Protein AF-A0A8T6NHD8-F1 (afdb_monomer)

Nearest PDB structures (foldseek):
  5che-assembly1_B  TM=4.689E-01  e=8.634E-03  Arabidopsis thaliana
  7bdv-assembly1_B  TM=5.401E-01  e=7.668E-01  Sulfobacillus thermosulfidooxidans
  6s3k-assembly1_B  TM=3.938E-01  e=3.421E+00  Bacillus subtilis
  1omx-assembly1_A  TM=4.614E-01  e=7.226E+00  Mus musculus
  8b71-assembly1_A  TM=4.059E-01  e=6.379E+00  Bacillus subtilis

Mean predicted aligned error: 5.97 Å

Structure (mmCIF, N/CA/C/O backbone):
data_AF-A0A8T6NHD8-F1
#
_entry.id   AF-A0A8T6NHD8-F1
#
loop_
_atom_site.group_PDB
_atom_site.id
_atom_site.type_symbol
_atom_site.label_atom_id
_atom_site.label_alt_id
_atom_site.label_comp_id
_atom_site.label_asym_id
_atom_site.label_entity_id
_atom_site.label_seq_id
_atom_site.pdbx_PDB_ins_code
_atom_site.Cartn_x
_atom_site.Cartn_y
_atom_site.Cartn_z
_atom_site.occupancy
_atom_site.B_iso_or_equiv
_atom_site.auth_seq_id
_atom_site.auth_comp_id
_atom_site.auth_asym_id
_atom_site.auth_atom_id
_atom_site.pdbx_PDB_model_num
ATOM 1 N N . MET A 1 1 ? -16.125 6.832 7.484 1.00 79.31 1 MET A N 1
ATOM 2 C CA . MET A 1 1 ? -15.310 5.626 7.807 1.00 79.31 1 MET A CA 1
ATOM 3 C C . MET A 1 1 ? -13.931 5.847 7.212 1.00 79.31 1 MET A C 1
ATOM 5 O O . MET A 1 1 ? -13.871 6.158 6.035 1.00 79.31 1 MET A O 1
ATOM 9 N N . ALA A 1 2 ? -12.839 5.753 7.975 1.00 93.38 2 ALA A N 1
ATOM 10 C CA . ALA A 1 2 ? -11.536 6.204 7.463 1.00 93.38 2 ALA A CA 1
ATOM 11 C C . ALA A 1 2 ? -10.836 5.125 6.619 1.00 93.38 2 ALA A C 1
ATOM 13 O O . ALA A 1 2 ? -10.664 3.985 7.069 1.00 93.38 2 ALA A O 1
ATOM 14 N N . ILE A 1 3 ? -10.388 5.494 5.418 1.00 96.38 3 ILE A N 1
ATOM 15 C CA . ILE A 1 3 ? -9.698 4.612 4.471 1.00 96.38 3 ILE A CA 1
ATOM 16 C C . ILE A 1 3 ? -8.213 4.992 4.369 1.00 96.38 3 ILE A C 1
ATOM 18 O O . ILE A 1 3 ? -7.837 6.156 4.224 1.00 96.38 3 ILE A O 1
ATOM 22 N N . GLY A 1 4 ? -7.348 3.982 4.441 1.00 96.44 4 GLY A N 1
ATOM 23 C CA . GLY A 1 4 ? -5.935 4.075 4.094 1.00 96.44 4 GLY A CA 1
ATOM 24 C C . GLY A 1 4 ? -5.698 3.690 2.636 1.00 96.44 4 GLY A C 1
ATOM 25 O O . GLY A 1 4 ? -5.831 2.520 2.282 1.00 96.44 4 GLY A O 1
ATOM 26 N N . TRP A 1 5 ? -5.303 4.651 1.808 1.00 95.69 5 TRP A N 1
ATOM 27 C CA . TRP A 1 5 ? -5.003 4.458 0.388 1.00 95.69 5 TRP A CA 1
ATOM 28 C C . TRP A 1 5 ? -3.499 4.298 0.180 1.00 95.69 5 TRP A C 1
ATOM 30 O O . TRP A 1 5 ? -2.736 5.189 0.545 1.00 95.69 5 TRP A O 1
ATOM 40 N N . VAL A 1 6 ? -3.046 3.187 -0.402 1.00 95.06 6 VAL A N 1
ATOM 41 C CA . VAL A 1 6 ? -1.611 2.943 -0.627 1.00 95.06 6 VAL A CA 1
ATOM 42 C C . VAL A 1 6 ? -1.239 3.181 -2.087 1.00 95.06 6 VAL A C 1
ATOM 44 O O . VAL A 1 6 ? -1.703 2.476 -2.983 1.00 95.06 6 VAL A O 1
ATOM 47 N N . ILE A 1 7 ? -0.357 4.154 -2.322 1.00 93.12 7 ILE A N 1
ATOM 48 C CA . ILE A 1 7 ? 0.056 4.607 -3.654 1.00 93.12 7 ILE A CA 1
ATOM 49 C C . ILE A 1 7 ? 1.575 4.462 -3.801 1.00 93.12 7 ILE A C 1
ATOM 51 O O . ILE A 1 7 ? 2.350 5.324 -3.391 1.00 93.12 7 ILE A O 1
ATOM 55 N N . ASP A 1 8 ? 2.010 3.363 -4.413 1.00 90.62 8 ASP A N 1
ATOM 56 C CA . ASP A 1 8 ? 3.434 3.064 -4.628 1.00 90.62 8 ASP A CA 1
ATOM 57 C C . ASP A 1 8 ? 3.960 3.456 -6.008 1.00 90.62 8 ASP A C 1
ATOM 59 O O . ASP A 1 8 ? 5.154 3.719 -6.172 1.00 90.62 8 ASP A O 1
ATOM 63 N N . HIS A 1 9 ? 3.071 3.485 -6.997 1.00 89.25 9 HIS A N 1
ATOM 64 C CA . HIS A 1 9 ? 3.388 3.747 -8.391 1.00 89.25 9 HIS A CA 1
ATOM 65 C C . HIS A 1 9 ? 2.390 4.756 -8.974 1.00 89.25 9 HIS A C 1
ATOM 67 O O . HIS A 1 9 ? 1.225 4.738 -8.565 1.00 89.25 9 HIS A O 1
ATOM 73 N N . PRO A 1 10 ? 2.776 5.585 -9.965 1.00 87.75 10 PRO A N 1
ATOM 74 C CA . PRO A 1 10 ? 1.838 6.475 -10.653 1.00 87.75 10 PRO A CA 1
ATOM 75 C C . PRO A 1 10 ? 0.586 5.766 -11.194 1.00 87.75 10 PRO A C 1
ATOM 77 O O . PRO A 1 10 ? -0.530 6.269 -11.082 1.00 87.75 10 PRO A O 1
ATOM 80 N N . ALA A 1 11 ? 0.756 4.541 -11.698 1.00 87.62 11 ALA A N 1
ATOM 81 C CA . ALA A 1 11 ? -0.344 3.714 -12.194 1.00 87.62 11 ALA A CA 1
ATOM 82 C C . ALA A 1 11 ? -1.407 3.410 -11.120 1.00 87.62 11 ALA A C 1
ATOM 84 O O . ALA A 1 11 ? -2.597 3.433 -11.420 1.00 87.62 11 ALA A O 1
ATOM 85 N N . HIS A 1 12 ? -1.001 3.196 -9.861 1.00 89.19 12 HIS A N 1
ATOM 86 C CA . HIS A 1 12 ? -1.935 2.910 -8.765 1.00 89.19 12 HIS A CA 1
ATOM 87 C C . HIS A 1 12 ? -2.870 4.086 -8.528 1.00 89.19 12 HIS A C 1
ATOM 89 O O . HIS A 1 12 ? -4.066 3.918 -8.327 1.00 89.19 12 HIS A O 1
ATOM 95 N N . ALA A 1 13 ? -2.317 5.292 -8.564 1.00 87.75 13 ALA A N 1
ATOM 96 C CA . ALA A 1 13 ? -3.080 6.490 -8.289 1.00 87.75 13 ALA A CA 1
ATOM 97 C C . ALA A 1 13 ? -4.050 6.808 -9.430 1.00 87.75 13 ALA A C 1
ATOM 99 O O . ALA A 1 13 ? -5.184 7.184 -9.163 1.00 87.75 13 ALA A O 1
ATOM 100 N N . ARG A 1 14 ? -3.643 6.578 -10.687 1.00 87.69 14 ARG A N 1
ATOM 101 C CA . ARG A 1 14 ? -4.546 6.666 -11.846 1.00 87.69 14 ARG A CA 1
ATOM 102 C C . ARG A 1 14 ? -5.686 5.651 -11.760 1.00 87.69 14 ARG A C 1
ATOM 104 O O . ARG A 1 14 ? -6.829 6.016 -12.003 1.00 87.69 14 ARG A O 1
ATOM 111 N N . LEU A 1 15 ? -5.384 4.412 -11.367 1.00 87.69 15 LEU A N 1
ATOM 112 C CA . LEU A 1 15 ? -6.386 3.358 -11.193 1.00 87.69 15 LEU A CA 1
ATOM 113 C C . LEU A 1 15 ? -7.375 3.681 -10.064 1.00 87.69 15 LEU A C 1
ATOM 115 O O . LEU A 1 15 ? -8.576 3.483 -10.217 1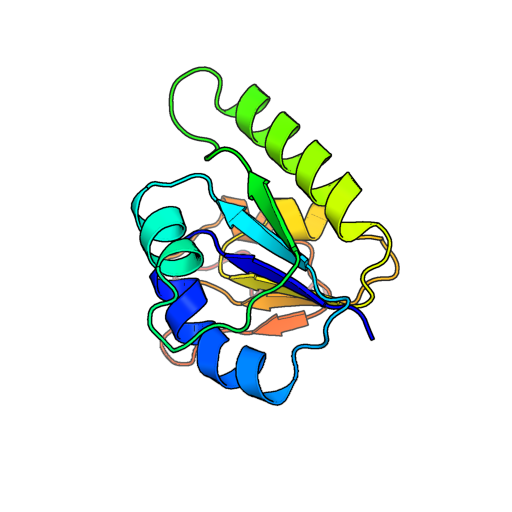.00 87.69 15 LEU A O 1
ATOM 119 N N . LEU A 1 16 ? -6.879 4.184 -8.932 1.00 89.81 16 LEU A N 1
ATOM 120 C CA . LEU A 1 16 ? -7.701 4.474 -7.755 1.00 89.81 16 LEU A CA 1
ATOM 121 C C . LEU A 1 16 ? -8.431 5.819 -7.839 1.00 89.81 16 LEU A C 1
ATOM 123 O O . LEU A 1 16 ? -9.414 6.006 -7.129 1.00 89.81 16 LEU A O 1
ATOM 127 N N . ALA A 1 17 ? -7.993 6.747 -8.693 1.00 89.31 17 ALA A N 1
ATOM 128 C CA . ALA A 1 17 ? -8.535 8.101 -8.777 1.00 89.31 17 ALA A CA 1
ATOM 129 C C . ALA A 1 17 ? -10.068 8.180 -8.938 1.00 89.31 17 ALA A C 1
ATOM 131 O O . ALA A 1 17 ? -10.682 8.955 -8.203 1.00 89.31 17 ALA A O 1
ATOM 132 N N . PRO A 1 18 ? -10.729 7.416 -9.835 1.00 89.69 18 PRO A N 1
ATOM 133 C CA . PRO A 1 18 ? -12.189 7.447 -9.948 1.00 89.69 18 PRO A CA 1
ATOM 134 C C . PRO A 1 18 ? -12.876 7.051 -8.639 1.00 89.69 18 PRO A C 1
ATOM 136 O O . PRO A 1 18 ? -13.704 7.800 -8.133 1.00 89.69 18 PRO A O 1
ATOM 139 N N . ILE A 1 19 ? -12.436 5.946 -8.035 1.00 90.62 19 ILE A N 1
ATOM 140 C CA . ILE A 1 19 ? -13.001 5.421 -6.788 1.00 90.62 19 ILE A CA 1
ATOM 141 C C . ILE A 1 19 ? -12.772 6.417 -5.648 1.00 90.62 19 ILE A C 1
ATOM 143 O O . ILE A 1 19 ? -13.694 6.759 -4.916 1.00 90.62 19 ILE A O 1
ATOM 147 N N . MET A 1 20 ? -11.552 6.940 -5.516 1.00 91.69 20 MET A N 1
ATOM 148 C CA . MET A 1 20 ? -11.221 7.922 -4.486 1.00 91.69 20 MET A CA 1
ATOM 149 C C . MET A 1 20 ? -12.073 9.189 -4.602 1.00 91.69 20 MET A C 1
ATOM 151 O O . MET A 1 20 ? -12.439 9.753 -3.578 1.00 91.69 20 MET A O 1
ATOM 155 N N . ARG A 1 21 ? -12.425 9.645 -5.810 1.00 89.12 21 ARG A N 1
ATOM 156 C CA . ARG A 1 21 ? -13.309 10.812 -5.971 1.00 89.12 21 ARG A CA 1
ATOM 157 C C . ARG A 1 21 ? -14.724 10.562 -5.455 1.00 89.12 21 ARG A C 1
ATOM 159 O O . ARG A 1 21 ? -15.332 11.494 -4.942 1.00 89.12 21 ARG A O 1
ATOM 166 N N . GLU A 1 22 ? -15.220 9.337 -5.575 1.00 89.94 22 GLU A N 1
ATOM 167 C CA . GLU A 1 22 ? -16.583 8.983 -5.174 1.00 89.94 22 GLU A CA 1
ATOM 168 C C . GLU A 1 22 ? -16.699 8.674 -3.681 1.00 89.94 22 GLU A C 1
ATOM 170 O O . GLU A 1 22 ? -17.652 9.112 -3.041 1.00 89.94 22 GLU A O 1
ATOM 175 N N . ILE A 1 23 ? -15.737 7.933 -3.115 1.00 91.75 23 ILE A N 1
ATOM 176 C CA . ILE A 1 23 ? -15.880 7.375 -1.759 1.00 91.75 23 ILE A CA 1
ATOM 177 C C . ILE A 1 23 ? -14.903 7.938 -0.727 1.00 91.75 23 ILE A C 1
ATOM 179 O O . ILE A 1 23 ? -15.024 7.603 0.450 1.00 91.75 23 ILE A O 1
ATOM 183 N N . SER A 1 24 ? -13.901 8.731 -1.128 1.00 90.44 24 SER A N 1
ATOM 184 C CA . SER A 1 24 ? -12.894 9.197 -0.172 1.00 90.44 24 SER A CA 1
ATOM 185 C C . SER A 1 24 ? -13.425 10.315 0.716 1.00 90.44 24 SER A C 1
ATOM 187 O O . SER A 1 24 ? -13.838 11.370 0.232 1.00 90.44 24 SER A O 1
ATOM 189 N N . GLU A 1 25 ? -13.273 10.151 2.025 1.00 91.19 25 GLU A N 1
ATOM 190 C CA . GLU A 1 25 ? -13.645 11.144 3.034 1.00 91.19 25 GLU A CA 1
ATOM 191 C C . GLU A 1 25 ? -12.431 11.971 3.495 1.00 91.19 25 GLU A C 1
ATOM 193 O O . GLU A 1 25 ? -11.276 11.608 3.278 1.00 91.19 25 GLU A O 1
ATOM 198 N N . THR A 1 26 ? -12.662 13.094 4.179 1.00 89.56 26 THR A N 1
ATOM 199 C CA . THR A 1 26 ? -11.597 13.991 4.680 1.00 89.56 26 THR A CA 1
ATOM 200 C C . THR A 1 26 ? -10.668 13.342 5.709 1.00 89.56 26 THR A C 1
ATOM 202 O O . THR A 1 26 ? -9.514 13.752 5.833 1.00 89.56 26 THR A O 1
ATOM 205 N N . ASN A 1 27 ? -11.151 12.322 6.421 1.00 92.62 27 ASN A N 1
ATOM 206 C CA . ASN A 1 27 ? -10.389 11.575 7.425 1.00 92.62 27 ASN A CA 1
ATOM 207 C C . ASN A 1 27 ? -9.499 10.477 6.823 1.00 92.62 27 ASN A C 1
ATOM 209 O O . ASN A 1 27 ? -8.748 9.828 7.558 1.00 92.62 27 ASN A O 1
ATOM 213 N N . ASP A 1 28 ? -9.572 10.269 5.509 1.00 95.31 28 ASP A N 1
ATOM 214 C CA . ASP A 1 28 ? -8.729 9.308 4.815 1.00 95.31 28 ASP A CA 1
ATOM 215 C C . ASP A 1 28 ? -7.257 9.721 4.838 1.00 95.31 28 ASP A C 1
ATOM 217 O O . ASP A 1 28 ? -6.889 10.901 4.891 1.00 95.31 28 ASP A O 1
ATOM 221 N N . VAL A 1 29 ? -6.393 8.714 4.743 1.00 95.88 29 VAL A N 1
ATOM 222 C CA . VAL A 1 29 ?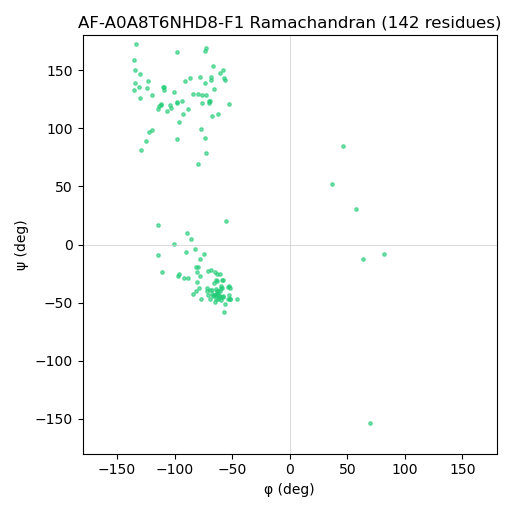 -4.945 8.894 4.695 1.00 95.88 29 VAL A CA 1
ATOM 223 C C . VAL A 1 29 ? -4.384 8.242 3.441 1.00 95.88 29 VAL A C 1
ATOM 225 O O . VAL A 1 29 ? -4.722 7.109 3.107 1.00 95.88 29 VAL A O 1
ATOM 228 N N . ILE A 1 30 ? -3.493 8.951 2.756 1.00 95.25 30 ILE A N 1
ATOM 229 C CA . ILE A 1 30 ? -2.720 8.416 1.639 1.00 95.25 30 ILE A CA 1
ATOM 230 C C . ILE A 1 30 ? -1.345 8.014 2.172 1.00 95.25 30 ILE A C 1
ATOM 232 O O . ILE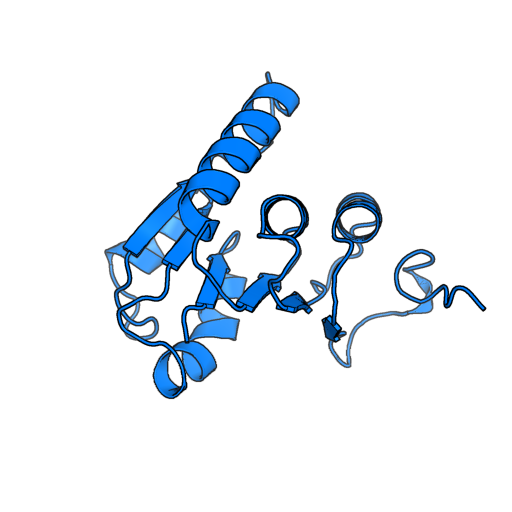 A 1 30 ? -0.614 8.838 2.719 1.00 95.25 30 ILE A O 1
ATOM 236 N N . ILE A 1 31 ? -0.971 6.751 2.002 1.00 96.25 31 ILE A N 1
ATOM 237 C CA . ILE A 1 31 ? 0.395 6.263 2.191 1.00 96.25 31 ILE A CA 1
ATOM 238 C C . ILE A 1 31 ? 1.055 6.232 0.817 1.00 96.25 31 ILE A C 1
ATOM 240 O O . ILE A 1 31 ? 0.749 5.361 0.005 1.00 96.25 31 ILE A O 1
ATOM 244 N N . ALA A 1 32 ? 1.941 7.186 0.545 1.00 94.75 32 ALA A N 1
ATOM 245 C CA . ALA A 1 32 ? 2.563 7.341 -0.764 1.00 94.75 32 ALA A CA 1
ATOM 246 C C . ALA A 1 32 ? 4.047 6.968 -0.728 1.00 94.75 32 ALA A C 1
ATOM 248 O O . ALA A 1 32 ? 4.780 7.385 0.172 1.00 94.75 32 ALA A O 1
ATOM 249 N N . CYS A 1 33 ? 4.519 6.210 -1.716 1.00 94.44 33 CYS A N 1
ATOM 250 C CA . CYS A 1 33 ? 5.948 5.964 -1.865 1.00 94.44 33 CYS A CA 1
ATOM 251 C C . CYS A 1 33 ? 6.678 7.262 -2.206 1.00 94.44 33 CYS A C 1
ATOM 253 O O . CYS A 1 33 ? 6.287 7.995 -3.111 1.00 94.44 33 CYS A O 1
ATOM 255 N N . ASP A 1 34 ? 7.792 7.498 -1.521 1.00 92.94 34 ASP A N 1
ATOM 256 C CA . ASP A 1 34 ? 8.706 8.600 -1.777 1.00 92.94 34 ASP A CA 1
ATOM 257 C C . ASP A 1 34 ? 9.499 8.338 -3.068 1.00 92.94 34 ASP A C 1
ATOM 259 O O . ASP A 1 34 ? 10.620 7.821 -3.065 1.00 92.94 34 ASP A O 1
ATOM 263 N N . ARG A 1 35 ? 8.831 8.587 -4.194 1.00 91.56 35 ARG A N 1
ATOM 264 C CA . ARG A 1 35 ? 9.346 8.496 -5.558 1.00 91.56 35 ARG A CA 1
ATOM 265 C C . ARG A 1 35 ? 8.967 9.785 -6.273 1.00 91.56 35 ARG A C 1
ATOM 267 O O . ARG A 1 35 ? 7.823 10.217 -6.172 1.00 91.56 35 ARG A O 1
ATOM 274 N N . GLU A 1 36 ? 9.906 10.365 -7.013 1.00 91.00 36 GLU A N 1
ATOM 275 C CA . GLU A 1 36 ? 9.724 11.659 -7.684 1.00 91.00 36 GLU A CA 1
ATOM 276 C C . GLU A 1 36 ? 8.458 11.705 -8.552 1.00 91.00 36 GLU A C 1
ATOM 278 O O . GLU A 1 36 ? 7.686 12.653 -8.479 1.00 91.00 36 GLU A O 1
ATOM 283 N N . GLU A 1 37 ? 8.192 10.646 -9.315 1.00 89.69 37 GLU A N 1
ATOM 284 C CA . GLU A 1 37 ? 7.008 10.545 -10.176 1.00 89.69 37 GLU A CA 1
ATOM 285 C C . GLU A 1 37 ? 5.693 10.554 -9.372 1.00 89.69 37 GLU A C 1
ATOM 287 O O . GLU A 1 37 ? 4.721 11.192 -9.771 1.00 89.69 37 GLU A O 1
ATOM 292 N N . VAL A 1 38 ? 5.662 9.869 -8.221 1.00 90.00 38 VAL A N 1
ATOM 293 C CA . VAL A 1 38 ? 4.487 9.823 -7.334 1.00 90.00 38 VAL A CA 1
ATOM 294 C C . VAL A 1 38 ? 4.296 11.170 -6.641 1.00 90.00 38 VAL A C 1
ATOM 296 O O . VAL A 1 38 ? 3.165 11.639 -6.534 1.00 90.00 38 VAL A O 1
ATOM 299 N N . ARG A 1 39 ? 5.395 11.815 -6.222 1.00 90.75 39 ARG A N 1
ATOM 300 C CA . ARG A 1 39 ? 5.392 13.185 -5.691 1.00 90.75 39 ARG A CA 1
ATOM 301 C C . ARG A 1 39 ? 4.801 14.160 -6.678 1.00 90.75 39 ARG A C 1
ATOM 303 O O . ARG A 1 39 ? 3.778 14.750 -6.364 1.00 90.75 39 ARG A O 1
ATOM 310 N N . LYS A 1 40 ? 5.365 14.246 -7.883 1.00 88.06 40 LYS A N 1
ATOM 311 C CA . LYS A 1 40 ? 4.875 15.145 -8.933 1.00 88.06 40 LYS A CA 1
ATOM 312 C C . LYS A 1 40 ? 3.381 14.957 -9.172 1.00 88.06 40 LYS A C 1
ATOM 314 O O . LYS A 1 40 ? 2.644 15.929 -9.177 1.00 88.06 40 LYS A O 1
ATOM 319 N N . MET A 1 41 ? 2.918 13.719 -9.289 1.00 86.12 41 MET A N 1
ATOM 320 C CA . MET A 1 41 ? 1.507 13.430 -9.544 1.00 86.12 41 MET A CA 1
ATOM 321 C C . MET A 1 41 ? 0.578 13.793 -8.364 1.00 86.12 41 MET A C 1
ATOM 323 O O . MET A 1 41 ? -0.523 14.297 -8.592 1.00 86.12 41 MET A O 1
ATOM 327 N N . LEU A 1 42 ? 0.989 13.558 -7.110 1.00 86.81 42 LEU A N 1
ATOM 328 C CA . LEU A 1 42 ? 0.181 13.897 -5.926 1.00 86.81 42 LEU A CA 1
ATOM 329 C C . LEU A 1 42 ? 0.248 15.388 -5.560 1.00 86.81 42 LEU A C 1
ATOM 331 O O . LEU A 1 42 ? -0.754 15.955 -5.132 1.00 86.81 42 LEU A O 1
ATOM 335 N N . GLU A 1 43 ? 1.409 16.023 -5.717 1.00 84.25 43 GLU A N 1
ATOM 336 C CA . GLU A 1 43 ? 1.646 17.433 -5.383 1.00 84.25 43 GLU A CA 1
ATOM 337 C C . GLU A 1 43 ? 1.062 18.356 -6.451 1.00 84.25 43 GLU A C 1
ATOM 339 O O . GLU A 1 43 ? 0.304 19.271 -6.121 1.00 84.25 43 GLU A O 1
ATOM 344 N N . ASN A 1 44 ? 1.321 18.067 -7.731 1.00 78.38 44 ASN A N 1
ATOM 345 C CA . ASN A 1 44 ? 0.788 18.870 -8.830 1.00 78.38 44 ASN A CA 1
ATOM 346 C C . ASN A 1 44 ? -0.695 18.617 -9.069 1.00 78.38 44 ASN A C 1
ATOM 348 O O . ASN A 1 44 ? -1.289 19.369 -9.829 1.00 78.38 44 ASN A O 1
ATOM 352 N N . CYS A 1 45 ? -1.280 17.613 -8.395 1.00 62.44 45 CYS A N 1
ATOM 353 C CA . CYS A 1 45 ? -2.669 17.209 -8.545 1.00 62.44 45 CYS A CA 1
ATOM 354 C C . CYS A 1 45 ? -3.006 17.116 -10.033 1.00 62.44 45 CYS A C 1
ATOM 356 O O . CYS A 1 45 ? -3.573 18.063 -10.566 1.00 62.44 45 CYS A O 1
ATOM 358 N N . ASP A 1 46 ? -2.719 15.985 -10.683 1.00 62.28 46 ASP A N 1
ATOM 359 C CA . ASP A 1 46 ? -3.105 15.689 -12.083 1.00 62.28 46 ASP A CA 1
ATOM 360 C C . ASP A 1 46 ? -4.643 15.807 -12.351 1.00 62.28 46 ASP A C 1
ATOM 362 O O . ASP A 1 46 ? -5.173 15.201 -13.265 1.00 62.28 46 ASP A O 1
ATOM 366 N N . GLY A 1 47 ? -5.422 16.521 -11.526 1.00 58.91 47 GLY A N 1
ATOM 367 C CA . GLY A 1 47 ? -6.861 16.761 -11.610 1.00 58.91 47 GLY A CA 1
ATOM 368 C C . GLY A 1 47 ? -7.699 15.621 -11.046 1.00 58.91 47 GLY A C 1
ATOM 369 O O . GLY A 1 47 ? -8.915 15.737 -10.922 1.00 58.91 47 GLY A O 1
ATOM 370 N N . HIS A 1 48 ? -7.059 14.503 -10.708 1.00 68.88 48 HIS A N 1
ATOM 371 C CA . HIS A 1 48 ? -7.756 13.229 -10.586 1.00 68.88 48 HIS A CA 1
ATOM 372 C C . HIS A 1 48 ? -7.862 12.688 -9.159 1.00 68.88 48 HIS A C 1
ATOM 374 O O . HIS A 1 48 ? -8.789 11.930 -8.882 1.00 68.88 48 HIS A O 1
ATOM 380 N N . LEU A 1 49 ? -6.972 13.080 -8.242 1.00 81.56 49 LEU A N 1
ATOM 381 C CA . LEU A 1 49 ? -6.975 12.576 -6.866 1.00 81.56 49 LEU A CA 1
ATOM 382 C C . LEU A 1 49 ? -7.419 13.646 -5.873 1.00 81.56 49 LEU A C 1
ATOM 384 O O . LEU A 1 49 ? -6.933 14.778 -5.927 1.00 81.56 49 LEU A O 1
ATOM 388 N N . PRO A 1 50 ? -8.299 13.298 -4.924 1.00 85.19 50 PRO A N 1
ATOM 389 C CA . PRO A 1 50 ? -8.677 14.224 -3.877 1.00 85.19 50 PRO A CA 1
ATOM 390 C C . PRO A 1 50 ? -7.499 14.476 -2.923 1.00 85.19 50 PRO A C 1
ATOM 392 O O . PRO A 1 50 ? -6.752 13.562 -2.566 1.00 85.19 50 PRO A O 1
ATOM 395 N N . ARG A 1 51 ? -7.344 15.722 -2.457 1.00 86.12 51 ARG A N 1
ATOM 396 C CA . ARG A 1 51 ? -6.315 16.066 -1.463 1.00 86.12 51 ARG A CA 1
ATOM 397 C C . ARG A 1 51 ? -6.671 15.463 -0.109 1.00 86.12 51 ARG A C 1
ATOM 399 O O . ARG A 1 51 ? -7.727 15.761 0.448 1.00 86.12 51 ARG A O 1
ATOM 406 N N . ARG A 1 52 ? -5.781 14.632 0.426 1.00 90.69 52 ARG A N 1
ATOM 407 C CA . ARG A 1 52 ? -5.905 13.993 1.743 1.00 90.69 52 ARG A CA 1
ATOM 408 C C . ARG A 1 52 ? -4.597 14.124 2.502 1.00 90.69 52 ARG A C 1
ATOM 410 O O . ARG A 1 52 ? -3.585 14.565 1.957 1.00 90.69 52 ARG A O 1
ATOM 417 N N . LYS A 1 53 ? -4.606 13.728 3.772 1.00 93.31 53 LYS A N 1
ATOM 418 C CA . LYS A 1 53 ? -3.377 13.640 4.554 1.00 93.31 53 LYS A CA 1
ATOM 419 C C . LYS A 1 53 ? -2.449 12.609 3.907 1.00 93.31 53 LYS A C 1
ATOM 421 O O . LYS A 1 53 ? -2.735 11.416 3.955 1.00 93.31 53 LYS A O 1
ATOM 426 N N . THR A 1 54 ? -1.332 13.063 3.350 1.00 94.25 54 THR A N 1
ATOM 427 C CA . THR A 1 54 ? -0.341 12.190 2.708 1.00 94.25 54 THR A CA 1
ATOM 428 C C . THR A 1 54 ? 0.833 11.929 3.643 1.00 94.25 54 THR A C 1
ATOM 430 O O . THR A 1 54 ? 1.411 12.851 4.218 1.00 94.25 54 THR A O 1
ATOM 433 N N . VAL A 1 55 ? 1.200 10.660 3.791 1.00 96.12 55 VAL A N 1
ATOM 434 C CA . VAL A 1 55 ? 2.396 10.211 4.503 1.00 96.12 55 VAL A CA 1
ATOM 435 C C . VAL A 1 55 ? 3.339 9.573 3.498 1.00 96.12 55 VAL A C 1
ATOM 437 O O . VAL A 1 55 ? 3.026 8.543 2.902 1.00 96.12 55 VAL A O 1
ATOM 440 N N . TRP A 1 56 ? 4.507 10.185 3.337 1.00 95.81 56 TRP A N 1
ATOM 441 C CA . TRP A 1 56 ? 5.561 9.695 2.459 1.00 95.81 56 TRP A CA 1
ATOM 442 C C . TRP A 1 56 ? 6.349 8.570 3.127 1.00 95.81 56 TRP A C 1
ATOM 444 O O . TRP A 1 56 ? 6.810 8.708 4.263 1.00 95.81 56 TRP A O 1
ATOM 454 N N . VAL A 1 57 ? 6.517 7.453 2.422 1.00 95.88 57 VAL A N 1
ATOM 455 C CA . VAL A 1 57 ? 7.257 6.284 2.907 1.00 95.88 57 VAL A CA 1
ATOM 456 C C . VAL A 1 57 ? 8.403 5.913 1.967 1.00 95.88 57 VAL A C 1
ATOM 458 O O . VAL A 1 57 ? 8.241 5.946 0.750 1.00 95.88 57 VAL A O 1
ATOM 461 N N . PRO A 1 58 ? 9.576 5.516 2.488 1.00 94.50 58 PRO A N 1
ATOM 462 C CA . PRO A 1 58 ? 10.735 5.251 1.645 1.00 94.50 58 PRO A CA 1
ATOM 463 C C . PRO A 1 58 ? 10.533 4.011 0.767 1.00 94.50 58 PRO A C 1
ATOM 465 O O . PRO A 1 58 ? 9.998 2.992 1.216 1.00 94.50 58 PRO A O 1
ATOM 468 N N . ARG A 1 59 ? 11.057 4.048 -0.464 1.00 91.69 59 ARG A N 1
ATOM 469 C CA . ARG A 1 59 ? 11.105 2.869 -1.338 1.00 91.69 59 ARG A CA 1
ATOM 470 C C . ARG A 1 59 ? 12.105 1.838 -0.785 1.00 91.69 59 ARG A C 1
ATOM 472 O O . ARG A 1 59 ? 13.289 2.164 -0.624 1.00 91.69 59 ARG A O 1
ATOM 479 N N . PRO A 1 60 ? 11.696 0.584 -0.514 1.00 89.88 60 PRO A N 1
ATOM 480 C CA . PRO A 1 60 ? 12.588 -0.443 0.018 1.00 89.88 60 PRO A CA 1
ATOM 481 C C . PRO A 1 60 ? 13.451 -1.063 -1.095 1.00 89.88 60 PRO A C 1
ATOM 483 O O . PRO A 1 60 ? 13.296 -2.229 -1.451 1.00 89.88 60 PRO A O 1
ATOM 486 N N . VAL A 1 61 ? 14.385 -0.286 -1.647 1.00 88.75 61 VAL A N 1
ATOM 487 C CA . VAL A 1 61 ? 15.323 -0.714 -2.704 1.00 88.75 61 VAL A CA 1
ATOM 488 C C . VAL A 1 61 ? 16.759 -0.252 -2.420 1.00 88.75 61 VAL A C 1
ATOM 490 O O . VAL A 1 61 ? 16.991 0.697 -1.659 1.00 88.75 61 VAL A O 1
ATOM 493 N N . GLY A 1 62 ? 17.726 -0.930 -3.046 1.00 91.31 62 GLY A N 1
ATOM 494 C CA . GLY A 1 62 ? 19.157 -0.617 -2.964 1.00 91.31 62 GLY A CA 1
ATOM 495 C C . GLY A 1 62 ? 19.793 -0.902 -1.597 1.00 91.31 62 GLY A C 1
ATOM 496 O O . GLY A 1 62 ? 19.327 -1.752 -0.831 1.00 91.31 62 GLY A O 1
ATOM 497 N N . LYS A 1 63 ? 20.875 -0.174 -1.279 1.00 91.94 63 LYS A N 1
ATOM 498 C CA . LYS A 1 63 ? 21.577 -0.283 0.013 1.00 91.94 63 LYS A CA 1
ATOM 499 C C . LYS A 1 63 ? 20.614 -0.029 1.179 1.00 91.94 63 LYS A C 1
ATOM 501 O O . LYS A 1 63 ? 19.752 0.851 1.115 1.00 91.94 63 LYS A O 1
ATOM 506 N N . LYS A 1 64 ? 20.781 -0.800 2.261 1.00 94.19 64 LYS A N 1
ATOM 507 C CA . LYS A 1 64 ? 19.947 -0.738 3.477 1.00 94.19 64 LYS A CA 1
ATOM 508 C C . LYS A 1 64 ? 18.446 -0.975 3.216 1.00 94.19 64 LYS A C 1
ATOM 510 O O . LYS A 1 64 ? 17.604 -0.470 3.957 1.00 94.19 64 LYS A O 1
ATOM 515 N N . ARG A 1 65 ? 18.094 -1.780 2.199 1.00 92.19 65 ARG A N 1
ATOM 516 C CA . ARG A 1 65 ? 16.704 -2.144 1.853 1.00 92.19 65 ARG A CA 1
ATOM 517 C C . ARG A 1 65 ? 15.852 -2.540 3.062 1.00 92.19 65 ARG A C 1
ATOM 519 O O . ARG A 1 65 ? 14.730 -2.065 3.184 1.00 92.19 65 ARG A O 1
ATOM 526 N N . LEU A 1 66 ? 16.375 -3.391 3.947 1.00 91.88 66 LEU A N 1
ATOM 527 C CA . LEU A 1 66 ? 15.638 -3.876 5.120 1.00 91.88 66 LEU A CA 1
ATOM 528 C C . LEU A 1 66 ? 15.326 -2.753 6.115 1.00 91.88 66 LEU A C 1
ATOM 530 O O . LEU A 1 66 ? 14.198 -2.641 6.581 1.00 91.88 66 LEU A O 1
ATOM 534 N N . MET A 1 67 ? 16.295 -1.876 6.378 1.00 94.38 67 MET A N 1
ATOM 535 C CA . MET A 1 67 ? 16.102 -0.702 7.232 1.00 94.38 67 MET A CA 1
ATOM 536 C C . MET A 1 67 ? 15.067 0.258 6.629 1.00 94.38 67 MET A C 1
ATOM 538 O O . MET A 1 67 ? 14.186 0.733 7.340 1.00 94.38 67 MET A O 1
ATOM 542 N N . LYS A 1 68 ? 15.110 0.491 5.308 1.00 94.69 68 LYS A N 1
ATOM 543 C CA . LYS A 1 68 ? 14.088 1.284 4.604 1.00 94.69 68 LYS A CA 1
ATOM 544 C C . LYS A 1 68 ? 12.702 0.643 4.713 1.00 94.69 68 LYS A C 1
ATOM 546 O O . LYS A 1 68 ? 11.747 1.335 5.047 1.00 94.69 68 LYS A O 1
ATOM 551 N N . ALA A 1 69 ? 12.596 -0.670 4.502 1.00 93.69 69 ALA A N 1
ATOM 552 C CA . ALA A 1 69 ? 11.344 -1.414 4.647 1.00 93.69 69 ALA A CA 1
ATOM 553 C C . ALA A 1 69 ? 10.783 -1.335 6.076 1.00 93.69 69 ALA A C 1
ATOM 555 O O . ALA A 1 69 ? 9.581 -1.156 6.262 1.00 93.69 69 ALA A O 1
ATOM 556 N N . TYR A 1 70 ? 11.649 -1.415 7.088 1.00 95.00 70 TYR A N 1
ATOM 557 C CA . TYR A 1 70 ? 11.258 -1.268 8.487 1.00 95.00 70 TYR A CA 1
ATOM 558 C C . TYR A 1 70 ? 10.782 0.152 8.815 1.00 95.00 70 TYR A C 1
ATOM 560 O O . TYR A 1 70 ? 9.740 0.325 9.449 1.00 95.00 70 TYR A O 1
ATOM 568 N N . ASN A 1 71 ? 11.492 1.176 8.335 1.00 95.69 71 ASN A N 1
ATOM 569 C CA . ASN A 1 71 ? 11.070 2.570 8.482 1.00 95.69 71 ASN A CA 1
ATOM 570 C C . ASN A 1 71 ? 9.709 2.805 7.821 1.00 95.69 71 ASN A C 1
ATOM 572 O O . ASN A 1 71 ? 8.819 3.376 8.448 1.00 95.69 71 ASN A O 1
ATOM 576 N N . ARG A 1 72 ? 9.517 2.284 6.605 1.00 96.00 72 ARG A N 1
ATOM 577 C CA . ARG A 1 72 ? 8.229 2.294 5.909 1.00 96.00 72 ARG A CA 1
ATOM 578 C C . ARG A 1 72 ? 7.132 1.634 6.742 1.00 96.00 72 ARG A C 1
ATOM 580 O O . ARG A 1 72 ? 6.135 2.282 7.027 1.00 96.00 72 ARG A O 1
ATOM 587 N N . TYR A 1 73 ? 7.358 0.420 7.244 1.00 95.62 73 TYR A N 1
ATOM 588 C CA . TYR A 1 73 ? 6.407 -0.264 8.126 1.00 95.62 73 TYR A CA 1
ATOM 589 C C . TYR A 1 73 ? 6.013 0.588 9.345 1.00 95.62 73 TYR A C 1
ATOM 591 O O . TYR A 1 73 ? 4.828 0.710 9.655 1.00 95.62 73 TYR A O 1
ATOM 599 N N . ARG A 1 74 ? 6.986 1.204 10.033 1.00 97.12 74 AR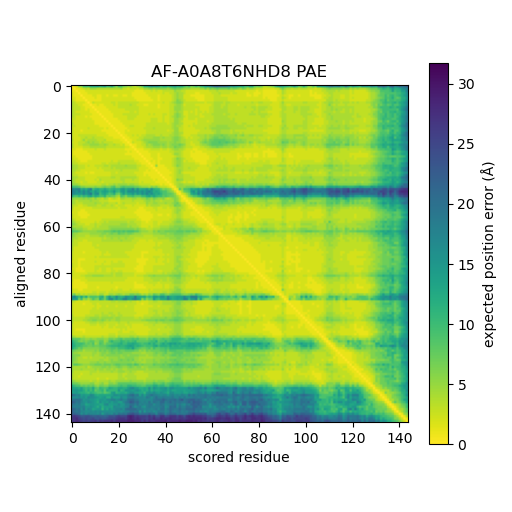G A N 1
ATOM 600 C CA . ARG A 1 74 ? 6.724 2.045 11.215 1.00 97.12 74 ARG A CA 1
ATOM 601 C C . ARG A 1 74 ? 5.890 3.281 10.883 1.00 97.12 74 ARG A C 1
ATOM 603 O O . ARG A 1 74 ? 4.973 3.602 11.639 1.00 97.12 74 ARG A O 1
ATOM 610 N N . LEU A 1 75 ? 6.206 3.960 9.781 1.00 97.12 75 LEU A N 1
ATOM 611 C CA . LEU A 1 75 ? 5.475 5.141 9.322 1.00 97.12 75 LEU A CA 1
ATOM 612 C C . LEU A 1 75 ? 4.039 4.776 8.942 1.00 97.12 75 LEU A C 1
ATOM 614 O O . LEU A 1 75 ? 3.101 5.375 9.470 1.00 97.12 75 LEU A O 1
ATOM 618 N N . SER A 1 76 ? 3.873 3.728 8.133 1.00 96.38 76 SER A N 1
ATOM 619 C CA . SER A 1 76 ? 2.566 3.204 7.732 1.00 96.38 76 SER A CA 1
ATOM 620 C C . SER A 1 76 ? 1.736 2.799 8.952 1.00 96.38 76 SER A C 1
ATOM 622 O O . SER A 1 76 ? 0.581 3.191 9.070 1.00 96.38 76 SER A O 1
ATOM 624 N N . LYS A 1 77 ? 2.328 2.115 9.939 1.00 96.19 77 LYS A N 1
ATOM 625 C CA . LYS A 1 77 ? 1.623 1.700 11.164 1.00 96.19 77 LYS A CA 1
ATOM 626 C C . LYS A 1 77 ? 1.119 2.884 11.990 1.00 96.19 77 LYS A C 1
ATOM 628 O O . LYS A 1 77 ? 0.023 2.826 12.541 1.00 96.19 77 LYS A O 1
ATOM 633 N N . LYS A 1 78 ? 1.912 3.955 12.097 1.00 96.75 78 LYS A N 1
ATOM 634 C CA . LYS A 1 78 ? 1.499 5.178 12.803 1.00 96.75 78 LYS A CA 1
ATOM 635 C C . LYS A 1 78 ? 0.366 5.885 12.057 1.00 96.75 78 LYS A C 1
ATOM 637 O O . LYS A 1 78 ? -0.582 6.339 12.690 1.00 96.75 78 LYS A O 1
ATOM 642 N N . ALA A 1 79 ? 0.470 5.969 10.734 1.00 96.06 79 ALA A N 1
ATOM 643 C CA . ALA A 1 79 ? -0.498 6.649 9.883 1.00 96.06 79 ALA A CA 1
ATOM 644 C C . ALA A 1 79 ? -1.848 5.918 9.812 1.00 96.06 79 ALA A C 1
ATOM 646 O O . ALA A 1 79 ? -2.893 6.555 9.873 1.00 96.06 79 ALA A O 1
ATOM 647 N N . LEU A 1 80 ? -1.824 4.584 9.767 1.00 95.75 80 LEU A N 1
ATOM 648 C CA . LEU A 1 80 ? -3.008 3.736 9.629 1.00 95.75 80 LEU A CA 1
ATOM 649 C C . LEU A 1 80 ? -3.693 3.413 10.969 1.00 95.75 80 LEU A C 1
ATOM 651 O O . LEU A 1 80 ? -4.628 2.627 10.995 1.00 95.75 80 LEU A O 1
ATOM 655 N N . LYS A 1 81 ? -3.259 3.973 12.107 1.00 94.56 81 LYS A N 1
ATOM 656 C CA . LYS A 1 81 ? -3.734 3.555 13.445 1.00 94.56 81 LYS A CA 1
ATOM 657 C C . LYS A 1 81 ? -5.266 3.563 13.600 1.00 94.56 81 LYS A C 1
ATOM 659 O O . LYS A 1 81 ? -5.805 2.690 14.278 1.00 94.56 81 LYS A O 1
ATOM 664 N N . ASN A 1 82 ? -5.938 4.529 12.975 1.00 93.00 82 ASN A N 1
ATOM 665 C CA . ASN A 1 82 ? -7.373 4.779 13.127 1.00 93.00 82 ASN A CA 1
ATOM 666 C C . ASN A 1 82 ? -8.174 4.521 11.840 1.00 93.00 82 ASN A C 1
ATOM 668 O O . ASN A 1 82 ? -9.288 5.017 11.728 1.00 93.00 82 ASN A O 1
ATOM 672 N N . VAL A 1 83 ? -7.614 3.797 10.866 1.00 95.25 83 VAL A N 1
ATOM 673 C CA . VAL A 1 83 ? -8.348 3.463 9.635 1.00 95.25 83 VAL A CA 1
ATOM 674 C C . VAL A 1 83 ? -9.156 2.185 9.818 1.00 95.25 83 VAL A C 1
ATOM 676 O O . VAL A 1 83 ? -8.708 1.231 10.465 1.00 95.25 83 VAL A O 1
ATOM 679 N N . ASP A 1 84 ? -10.333 2.164 9.212 1.00 95.62 84 ASP A N 1
ATOM 680 C CA . ASP A 1 84 ? -11.236 1.017 9.217 1.00 95.62 84 ASP A CA 1
ATOM 681 C C . ASP A 1 84 ? -10.984 0.107 8.006 1.00 95.62 84 ASP A C 1
ATOM 683 O O . ASP A 1 84 ? -11.180 -1.107 8.082 1.00 95.62 84 ASP A O 1
ATOM 687 N N . LYS A 1 85 ? -10.506 0.685 6.897 1.00 95.81 85 LYS A N 1
ATOM 688 C CA . LYS A 1 85 ? -10.170 -0.008 5.645 1.00 95.81 85 LYS A CA 1
ATOM 689 C C . LYS A 1 85 ? -8.781 0.382 5.159 1.00 95.81 85 LYS A C 1
ATOM 691 O O . LYS A 1 85 ? -8.368 1.527 5.313 1.00 95.81 85 LYS A O 1
ATOM 696 N N . VAL A 1 86 ? -8.076 -0.550 4.526 1.00 96.00 86 VAL A N 1
ATOM 697 C CA . VAL A 1 86 ? -6.824 -0.293 3.804 1.00 96.00 86 VAL A CA 1
ATOM 698 C C . VAL A 1 86 ? -6.917 -0.901 2.417 1.00 96.00 86 VAL A C 1
ATOM 700 O O . VAL A 1 86 ? -7.195 -2.092 2.294 1.00 96.00 86 VAL A O 1
ATOM 703 N N . ILE A 1 87 ? -6.667 -0.087 1.395 1.00 95.50 87 ILE A N 1
ATOM 704 C CA . ILE A 1 87 ? -6.665 -0.487 -0.012 1.00 95.50 87 ILE A CA 1
ATOM 705 C C . ILE A 1 87 ? -5.237 -0.360 -0.530 1.00 95.50 87 ILE A C 1
ATOM 707 O O . ILE A 1 87 ? -4.652 0.727 -0.509 1.00 95.50 87 ILE A O 1
ATOM 711 N N . ALA A 1 88 ? -4.669 -1.477 -0.981 1.00 93.62 88 ALA A N 1
ATOM 712 C CA . ALA A 1 88 ? -3.299 -1.532 -1.470 1.00 93.62 88 ALA A CA 1
ATOM 713 C C . AL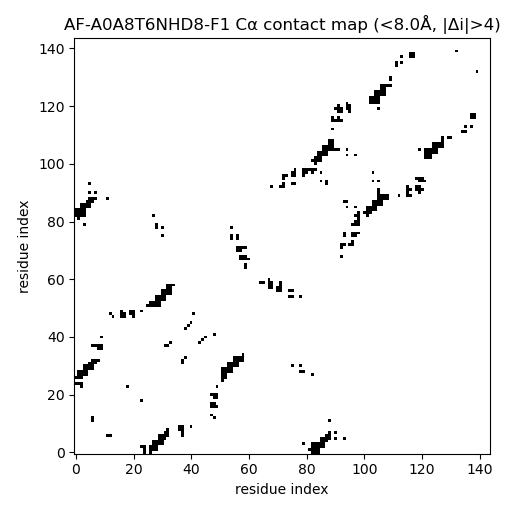A A 1 88 ? -3.189 -2.320 -2.774 1.00 93.62 88 ALA A C 1
ATOM 715 O O . ALA A 1 88 ? -3.688 -3.439 -2.864 1.00 93.62 88 ALA A O 1
ATOM 716 N N . ILE A 1 89 ? -2.470 -1.760 -3.750 1.00 90.88 89 ILE A N 1
ATOM 717 C CA . ILE A 1 89 ? -2.116 -2.426 -5.012 1.00 90.88 89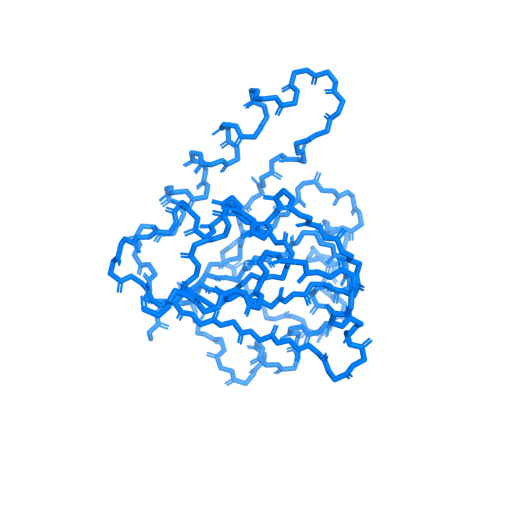 ILE A CA 1
ATOM 718 C C . ILE A 1 89 ? -0.651 -2.842 -4.937 1.00 90.88 89 ILE A C 1
ATOM 720 O O . ILE A 1 89 ? 0.202 -1.989 -4.692 1.00 90.88 89 ILE A O 1
ATOM 724 N N . GLY A 1 90 ? -0.346 -4.138 -5.055 1.00 81.94 90 GLY A N 1
ATOM 725 C CA . GLY A 1 90 ? 1.035 -4.661 -5.031 1.00 81.94 90 GLY A CA 1
ATOM 726 C C . GLY A 1 90 ? 1.824 -4.454 -3.715 1.00 81.94 90 GLY A C 1
ATOM 727 O O . GLY A 1 90 ? 2.854 -5.094 -3.499 1.00 81.94 90 GLY A O 1
ATOM 728 N N . ALA A 1 91 ? 1.326 -3.622 -2.794 1.00 75.00 91 ALA A N 1
ATOM 729 C CA . ALA A 1 91 ? 2.027 -3.122 -1.616 1.00 75.00 91 ALA A CA 1
ATOM 730 C C . ALA A 1 91 ? 1.689 -3.918 -0.345 1.00 75.00 91 ALA A C 1
ATOM 732 O O . ALA A 1 91 ? 0.755 -3.626 0.401 1.00 75.00 91 ALA A O 1
ATOM 733 N N . ALA A 1 92 ? 2.482 -4.952 -0.072 1.00 79.69 92 ALA A N 1
ATOM 734 C CA . ALA A 1 92 ? 2.204 -5.885 1.018 1.00 79.69 92 ALA A CA 1
ATOM 735 C C . ALA A 1 92 ? 2.600 -5.395 2.427 1.00 79.69 92 ALA A C 1
ATOM 737 O O . ALA A 1 92 ? 2.122 -5.941 3.423 1.00 79.69 92 ALA A O 1
ATOM 738 N N . ILE A 1 93 ? 3.492 -4.403 2.548 1.00 91.75 93 ILE A N 1
ATOM 739 C CA . ILE A 1 93 ? 3.991 -3.940 3.858 1.00 91.75 93 ILE A CA 1
ATOM 740 C C . ILE A 1 93 ? 2.897 -3.182 4.614 1.00 91.75 93 ILE A C 1
ATOM 742 O O . ILE A 1 93 ? 2.698 -3.413 5.807 1.00 91.75 93 ILE A O 1
ATOM 746 N N . GLU A 1 94 ? 2.162 -2.317 3.923 1.00 94.38 94 GLU A N 1
ATOM 747 C CA . GLU A 1 94 ? 1.090 -1.498 4.487 1.00 94.38 94 GLU A CA 1
ATOM 748 C C . GLU A 1 94 ? -0.058 -2.359 5.012 1.00 94.38 94 GLU A C 1
ATOM 750 O O . GLU A 1 94 ? -0.556 -2.109 6.107 1.00 94.38 94 GLU A O 1
ATOM 755 N N . LEU A 1 95 ? -0.393 -3.448 4.316 1.00 93.50 95 LEU A N 1
ATOM 756 C CA . LEU A 1 95 ? -1.398 -4.412 4.775 1.00 93.50 95 LEU A CA 1
ATOM 757 C C . LEU A 1 95 ? -0.992 -5.122 6.075 1.00 93.50 95 LEU A C 1
ATOM 759 O O . LEU A 1 95 ? -1.846 -5.448 6.901 1.00 93.50 95 LEU A O 1
ATOM 763 N N . ARG A 1 96 ? 0.314 -5.322 6.305 1.00 91.62 96 ARG A N 1
ATOM 764 C CA . ARG A 1 96 ? 0.837 -5.814 7.593 1.00 91.62 96 ARG A CA 1
ATOM 765 C C . ARG A 1 96 ? 0.901 -4.731 8.667 1.00 91.62 96 ARG A C 1
ATOM 767 O O . ARG A 1 96 ? 0.920 -5.060 9.855 1.00 91.62 96 ARG A O 1
ATOM 774 N N . ALA A 1 97 ? 1.040 -3.471 8.267 1.00 93.94 97 ALA A N 1
ATOM 775 C CA . ALA A 1 97 ? 1.104 -2.323 9.166 1.00 93.94 97 ALA A CA 1
ATOM 776 C C . ALA A 1 97 ? -0.285 -1.878 9.646 1.00 93.94 97 ALA A C 1
ATOM 778 O O . ALA A 1 97 ? -0.392 -1.277 10.716 1.00 93.94 97 ALA A O 1
ATOM 779 N N . ALA A 1 98 ? -1.321 -2.198 8.873 1.00 94.19 98 ALA A N 1
ATOM 780 C CA . ALA A 1 98 ? -2.710 -1.894 9.161 1.00 94.19 98 ALA A CA 1
ATOM 781 C C . ALA A 1 98 ? -3.185 -2.485 10.511 1.00 94.19 98 ALA A C 1
ATOM 783 O O . ALA A 1 98 ? -2.701 -3.543 10.940 1.00 94.19 98 ALA A O 1
ATOM 784 N N . PRO A 1 99 ? -4.146 -1.839 11.200 1.00 93.56 99 PRO A N 1
ATOM 785 C CA . PRO A 1 99 ? -4.743 -2.374 12.420 1.00 93.56 99 PRO A CA 1
ATOM 786 C C . PRO A 1 99 ? -5.363 -3.756 12.189 1.00 93.56 99 PRO A C 1
ATOM 788 O O . PRO A 1 99 ? -5.999 -3.990 11.166 1.00 93.56 99 PRO A O 1
ATOM 791 N N . LYS A 1 100 ? -5.269 -4.661 13.172 1.00 90.19 100 LYS A N 1
ATOM 792 C CA . LYS A 1 100 ? -5.844 -6.018 13.056 1.00 90.19 100 LYS A CA 1
ATOM 793 C C . LYS A 1 100 ? -7.354 -6.025 12.778 1.00 90.19 100 LYS A C 1
ATOM 795 O O . LYS A 1 100 ? -7.833 -6.941 12.128 1.00 90.19 100 LYS A O 1
ATOM 800 N N . LYS A 1 101 ? -8.072 -5.013 13.275 1.00 92.44 101 LYS A N 1
ATOM 801 C CA . LYS A 1 101 ? -9.519 -4.833 13.088 1.00 92.44 101 LYS A CA 1
ATOM 802 C C . LYS A 1 101 ? -9.910 -4.266 11.718 1.00 92.44 101 LYS A C 1
ATOM 804 O O . LYS A 1 101 ? -11.090 -4.238 11.405 1.00 92.44 101 LYS A O 1
ATOM 809 N N . SER A 1 102 ? -8.945 -3.767 10.942 1.00 94.12 102 SER A N 1
ATOM 810 C CA . SER A 1 102 ? -9.230 -3.135 9.652 1.00 94.12 102 SER A CA 1
ATOM 811 C C . SER A 1 102 ? -9.490 -4.173 8.560 1.00 94.12 102 SER A C 1
ATOM 813 O O . SER A 1 102 ? -8.850 -5.231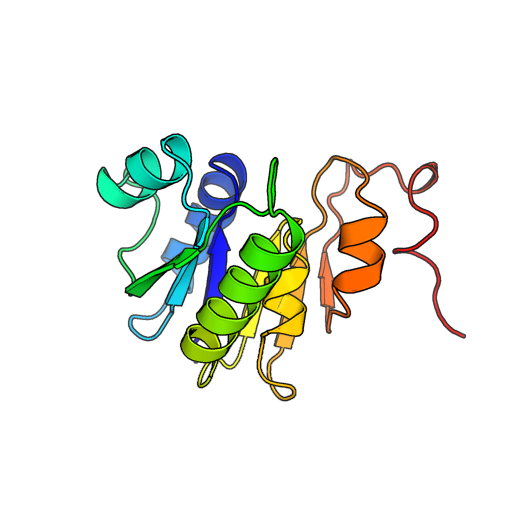 8.522 1.00 94.12 102 SER A O 1
ATOM 815 N N . GLN A 1 103 ? -10.404 -3.850 7.647 1.00 95.19 103 GLN A N 1
ATOM 816 C CA . GLN A 1 103 ? -10.572 -4.583 6.395 1.00 95.19 103 GLN A CA 1
ATOM 817 C C . GLN A 1 103 ? -9.407 -4.252 5.460 1.00 95.19 103 GLN A C 1
ATOM 819 O O . GLN A 1 103 ? -9.071 -3.088 5.247 1.00 95.19 103 GLN A O 1
ATOM 824 N N . ARG A 1 104 ? -8.755 -5.283 4.927 1.00 94.94 104 ARG A N 1
ATOM 825 C CA . ARG A 1 104 ? -7.502 -5.162 4.175 1.00 94.94 104 ARG A CA 1
ATOM 826 C C . ARG A 1 104 ? -7.726 -5.683 2.764 1.00 94.94 104 ARG A C 1
ATOM 828 O O . ARG A 1 104 ? -7.676 -6.894 2.561 1.00 94.94 104 ARG A O 1
ATOM 835 N N . PHE A 1 105 ? -7.958 -4.765 1.833 1.00 94.31 105 PHE A N 1
ATOM 836 C CA . PHE A 1 105 ? -8.145 -5.038 0.414 1.00 94.31 105 PHE A CA 1
ATOM 837 C C . PHE A 1 105 ? -6.792 -5.041 -0.290 1.00 94.31 105 PHE A C 1
ATOM 839 O O . PHE A 1 105 ? -6.094 -4.022 -0.340 1.00 94.31 105 PHE A O 1
ATOM 846 N N . TYR A 1 106 ? -6.423 -6.196 -0.834 1.00 92.81 106 TYR A N 1
ATOM 847 C CA . TYR A 1 106 ? -5.236 -6.354 -1.658 1.00 92.81 106 TYR A CA 1
ATOM 848 C C . TYR A 1 106 ? -5.627 -6.518 -3.116 1.00 92.81 106 TYR A C 1
ATOM 850 O O . TYR A 1 106 ? -6.231 -7.517 -3.494 1.00 92.81 106 TYR A O 1
ATOM 858 N N . ILE A 1 107 ? -5.249 -5.544 -3.930 1.00 90.81 107 ILE A N 1
ATOM 859 C CA . ILE A 1 107 ? -5.363 -5.610 -5.378 1.00 90.81 107 ILE A CA 1
ATOM 860 C C . ILE A 1 107 ? -4.025 -6.125 -5.903 1.00 90.81 107 ILE A C 1
ATOM 862 O O . ILE A 1 107 ? -2.958 -5.573 -5.599 1.00 90.81 107 ILE A O 1
ATOM 866 N N . THR A 1 108 ? -4.058 -7.218 -6.652 1.00 85.31 108 THR A N 1
ATOM 867 C CA . THR A 1 108 ? -2.843 -7.750 -7.264 1.00 85.31 108 THR A CA 1
ATOM 868 C C . THR A 1 108 ? -2.437 -6.850 -8.422 1.00 85.31 108 THR A C 1
ATOM 870 O O . THR A 1 108 ? -3.285 -6.385 -9.180 1.00 85.31 108 THR A O 1
ATOM 873 N N . ASP A 1 109 ? -1.139 -6.594 -8.551 1.00 77.88 109 ASP A N 1
ATOM 874 C CA . ASP A 1 109 ? -0.617 -5.951 -9.754 1.00 77.88 109 ASP A CA 1
ATOM 875 C C . ASP A 1 109 ? -0.640 -6.946 -10.931 1.00 77.88 109 ASP A C 1
ATOM 877 O O . ASP A 1 109 ? -0.872 -8.144 -10.733 1.00 77.88 109 ASP A O 1
ATOM 881 N N . THR A 1 110 ? -0.410 -6.464 -12.151 1.00 69.62 110 THR A N 1
ATOM 882 C CA . THR A 1 110 ? -0.349 -7.311 -13.353 1.00 69.62 110 THR A CA 1
ATOM 883 C C . THR A 1 110 ? 0.902 -8.189 -13.389 1.00 69.62 110 THR A C 1
ATOM 885 O O . THR A 1 110 ? 0.902 -9.229 -14.040 1.00 69.62 110 THR A O 1
ATOM 888 N N . GLU A 1 111 ? 1.964 -7.799 -12.680 1.00 67.94 111 GLU A N 1
ATOM 889 C CA . GLU A 1 111 ? 3.190 -8.588 -12.546 1.00 67.94 111 GLU A CA 1
ATOM 890 C C . GLU A 1 111 ? 3.139 -9.524 -11.329 1.00 67.94 111 GLU A C 1
ATOM 892 O O . GLU A 1 111 ? 2.694 -9.154 -10.236 1.00 67.94 111 GLU A O 1
ATOM 897 N N . ILE A 1 112 ? 3.664 -10.745 -11.485 1.00 69.56 112 ILE A N 1
ATOM 898 C CA . ILE A 1 112 ? 3.739 -11.700 -10.376 1.00 69.56 112 ILE A CA 1
ATOM 899 C C . ILE A 1 112 ? 4.765 -11.227 -9.352 1.00 69.56 112 ILE A C 1
ATOM 901 O O . ILE A 1 112 ? 5.956 -11.102 -9.635 1.00 69.56 112 ILE A O 1
ATOM 905 N N . ASN A 1 113 ? 4.319 -11.069 -8.106 1.00 77.50 113 ASN A N 1
ATOM 906 C CA . ASN A 1 113 ? 5.190 -10.708 -6.997 1.00 77.50 113 ASN A CA 1
ATOM 907 C C . ASN A 1 113 ? 4.998 -11.664 -5.818 1.00 77.50 113 ASN A C 1
ATOM 909 O O . ASN A 1 113 ? 4.323 -11.362 -4.832 1.00 77.50 113 ASN A O 1
ATOM 913 N N . HIS A 1 114 ? 5.642 -12.833 -5.893 1.00 77.75 114 HIS A N 1
ATOM 914 C CA . HIS A 1 114 ? 5.546 -13.879 -4.868 1.00 77.75 114 HIS A CA 1
ATOM 915 C C . HIS A 1 114 ? 5.861 -13.381 -3.449 1.00 77.75 114 HIS A C 1
ATOM 917 O O . HIS A 1 114 ? 5.244 -13.823 -2.478 1.00 77.75 114 HIS A O 1
ATOM 923 N N . VAL A 1 115 ? 6.811 -12.450 -3.312 1.00 80.81 115 VAL A N 1
ATOM 924 C CA . VAL A 1 115 ? 7.185 -11.886 -2.010 1.00 80.81 115 VAL A CA 1
ATOM 925 C C . VAL A 1 115 ? 6.056 -11.022 -1.458 1.00 80.81 115 VAL A C 1
ATOM 927 O O . VAL A 1 115 ? 5.695 -11.185 -0.291 1.00 80.81 115 VAL A O 1
ATOM 930 N N . ALA A 1 116 ? 5.479 -10.140 -2.277 1.00 80.88 116 ALA A N 1
ATOM 931 C CA . ALA A 1 116 ? 4.345 -9.318 -1.874 1.00 80.88 116 ALA A CA 1
ATOM 932 C C . ALA A 1 116 ? 3.132 -10.186 -1.520 1.00 80.88 116 ALA A C 1
ATOM 934 O O . ALA A 1 116 ? 2.571 -10.039 -0.435 1.00 80.88 116 ALA A O 1
ATOM 935 N N . HIS A 1 117 ? 2.795 -11.163 -2.360 1.00 83.19 117 HIS A N 1
ATOM 936 C CA . HIS A 1 117 ? 1.669 -12.068 -2.125 1.00 83.19 117 HIS A CA 1
ATOM 937 C C . HIS A 1 117 ? 1.800 -12.829 -0.802 1.00 83.19 117 HIS A C 1
ATOM 939 O O . HIS A 1 117 ? 0.873 -12.850 0.007 1.00 83.19 117 HIS A O 1
ATOM 945 N N . ARG A 1 118 ? 2.990 -13.371 -0.515 1.00 82.69 118 ARG A N 1
ATOM 946 C CA . ARG A 1 118 ? 3.266 -14.063 0.752 1.00 82.69 118 ARG A CA 1
ATOM 947 C C . ARG A 1 118 ? 3.150 -13.141 1.972 1.00 82.69 118 ARG A C 1
ATOM 949 O O . ARG A 1 118 ? 2.833 -13.600 3.069 1.00 82.69 118 ARG A O 1
ATOM 956 N N . LEU A 1 119 ? 3.451 -11.853 1.815 1.00 83.75 119 LEU A N 1
ATOM 957 C CA . LEU A 1 119 ? 3.463 -10.885 2.912 1.00 83.75 119 LEU A CA 1
ATOM 958 C C . LEU A 1 119 ? 2.105 -10.218 3.162 1.00 83.75 119 LEU A C 1
ATOM 960 O O . LEU A 1 119 ? 1.854 -9.842 4.306 1.00 83.75 119 LEU A O 1
ATOM 964 N N . ALA A 1 120 ? 1.255 -10.074 2.144 1.00 82.38 120 ALA A N 1
ATOM 965 C CA . ALA A 1 120 ? 0.074 -9.211 2.179 1.00 82.38 120 ALA A CA 1
ATOM 966 C C . ALA A 1 120 ? -0.929 -9.573 3.291 1.00 82.38 120 ALA A C 1
ATOM 968 O O . ALA A 1 120 ? -1.495 -8.676 3.910 1.00 82.38 120 ALA A O 1
ATOM 969 N N . LYS A 1 121 ? -1.121 -10.871 3.577 1.00 85.94 121 LYS A N 1
ATOM 970 C CA . LYS A 1 121 ? -2.116 -11.398 4.541 1.00 85.94 121 LYS A CA 1
ATOM 971 C C . LYS A 1 121 ? -3.444 -10.603 4.554 1.00 85.94 121 LYS A C 1
ATOM 973 O O . LYS A 1 121 ? -3.834 -10.133 5.629 1.00 85.94 121 LYS A O 1
ATOM 978 N N . PRO A 1 122 ? -4.091 -10.388 3.399 1.00 90.69 122 PRO A N 1
ATOM 979 C CA . PRO A 1 122 ? -5.262 -9.524 3.298 1.00 90.69 122 PRO A CA 1
ATOM 980 C C . PRO A 1 122 ? -6.514 -10.170 3.894 1.00 90.69 122 PRO A C 1
ATOM 982 O O . PRO A 1 122 ? -6.522 -11.367 4.182 1.00 90.69 122 PRO A O 1
ATOM 985 N N . SER A 1 123 ? -7.551 -9.358 4.092 1.00 91.19 123 SER A N 1
ATOM 986 C CA . SER A 1 123 ? -8.906 -9.858 4.345 1.00 91.19 123 SER A CA 1
ATOM 987 C C . SER A 1 123 ? -9.583 -10.223 3.024 1.00 91.19 123 SER A C 1
ATOM 989 O O . SER A 1 123 ? -10.200 -11.275 2.928 1.00 91.19 123 SER A O 1
ATOM 991 N N . ASP A 1 124 ? -9.372 -9.393 2.001 1.00 91.69 124 ASP A N 1
ATOM 992 C CA . ASP A 1 124 ? -10.019 -9.495 0.698 1.00 91.69 124 ASP A CA 1
ATOM 993 C C . ASP A 1 124 ? -8.976 -9.330 -0.412 1.00 91.69 124 ASP A C 1
ATOM 995 O O . ASP A 1 124 ? -8.077 -8.485 -0.318 1.00 91.69 124 ASP A O 1
ATOM 999 N N . VAL A 1 125 ? -9.084 -10.139 -1.466 1.00 89.75 125 VAL A N 1
ATOM 1000 C CA . VAL A 1 125 ? -8.170 -10.120 -2.616 1.00 89.75 125 VAL A CA 1
ATOM 1001 C C . VAL A 1 125 ? -8.955 -9.801 -3.878 1.00 89.75 125 VAL A C 1
ATOM 1003 O O . VAL A 1 125 ? -9.947 -10.460 -4.172 1.00 89.75 125 VAL A O 1
ATOM 1006 N N . ILE A 1 126 ? -8.479 -8.819 -4.637 1.00 88.81 126 ILE A N 1
ATOM 1007 C CA . ILE A 1 126 ? -9.010 -8.448 -5.948 1.00 88.81 126 ILE A CA 1
ATOM 1008 C C . ILE A 1 126 ? -7.952 -8.812 -6.985 1.00 88.81 126 ILE A C 1
ATOM 1010 O O . ILE A 1 126 ? -6.822 -8.320 -6.930 1.00 88.81 126 ILE A O 1
ATOM 1014 N N . ILE A 1 127 ? -8.327 -9.683 -7.918 1.00 84.50 127 ILE A N 1
ATOM 1015 C CA . ILE A 1 127 ? -7.466 -10.160 -9.000 1.00 84.50 127 ILE A CA 1
ATOM 1016 C C . ILE A 1 127 ? -8.019 -9.592 -10.315 1.00 84.50 127 ILE A C 1
ATOM 1018 O O . ILE A 1 127 ? -9.183 -9.848 -10.623 1.00 84.50 127 ILE A O 1
ATOM 1022 N N . PRO A 1 128 ? -7.241 -8.808 -11.083 1.00 80.44 128 PRO A N 1
ATOM 1023 C CA . PRO A 1 128 ? -7.663 -8.321 -12.394 1.00 80.44 128 PRO A CA 1
ATOM 1024 C C . PRO A 1 128 ? -7.943 -9.470 -13.375 1.00 80.44 128 PRO A C 1
ATOM 1026 O O . PRO A 1 128 ? -7.246 -10.479 -13.364 1.00 80.44 128 PRO A O 1
ATOM 1029 N N . ASN A 1 129 ? -8.898 -9.288 -14.293 1.00 77.12 129 ASN A N 1
ATOM 1030 C CA . ASN A 1 129 ? -9.299 -10.327 -15.259 1.00 77.12 129 ASN A CA 1
ATOM 1031 C C . ASN A 1 129 ? -8.170 -10.793 -16.200 1.00 77.12 129 ASN A C 1
ATOM 1033 O O . ASN A 1 129 ? -8.212 -11.911 -16.697 1.00 77.12 129 ASN A O 1
ATOM 1037 N N . HIS A 1 130 ? -7.160 -9.953 -16.443 1.00 71.81 130 HIS A N 1
ATOM 1038 C CA . HIS A 1 130 ? -5.998 -10.284 -17.280 1.00 71.81 130 HIS A CA 1
ATOM 1039 C C . HIS A 1 130 ? -4.840 -10.925 -16.494 1.00 71.81 130 HIS A C 1
ATOM 1041 O O . HIS A 1 130 ? -3.733 -11.042 -17.013 1.00 71.81 130 HIS A O 1
ATOM 1047 N N . PHE A 1 131 ? -5.060 -11.296 -15.230 1.00 65.94 131 PHE A N 1
ATOM 1048 C CA . PHE A 1 131 ? -4.039 -11.917 -14.396 1.00 65.94 131 PHE A CA 1
ATOM 1049 C C . PHE A 1 131 ? -3.840 -13.390 -14.776 1.00 65.94 131 PHE A C 1
ATOM 1051 O O . PHE A 1 131 ? -4.768 -14.194 -14.682 1.00 65.94 131 PHE A O 1
ATOM 1058 N N . ASP A 1 132 ? -2.616 -13.763 -15.157 1.00 67.44 132 ASP A N 1
ATOM 1059 C CA . ASP A 1 132 ? -2.287 -15.157 -15.457 1.00 67.44 132 ASP A CA 1
ATOM 1060 C C . ASP A 1 132 ? -2.103 -15.969 -14.164 1.00 67.44 132 ASP A C 1
ATOM 1062 O O . ASP A 1 132 ? -1.056 -15.961 -13.505 1.00 67.44 132 ASP A O 1
ATOM 1066 N N . ALA A 1 133 ? -3.161 -16.694 -13.805 1.00 63.97 133 ALA A N 1
ATOM 1067 C CA . ALA A 1 133 ? -3.218 -17.564 -12.639 1.00 63.97 133 ALA A CA 1
ATOM 1068 C C . ALA A 1 133 ? -2.145 -18.667 -12.642 1.00 63.97 133 ALA A C 1
ATOM 1070 O O . ALA A 1 133 ? -1.677 -19.054 -11.565 1.00 63.97 133 ALA A O 1
ATOM 1071 N N . ASN A 1 134 ? -1.713 -19.146 -13.816 1.00 63.88 134 ASN A N 1
ATOM 1072 C CA . ASN A 1 134 ? -0.729 -20.231 -13.923 1.00 63.88 134 ASN A CA 1
ATOM 1073 C C . ASN A 1 134 ? 0.639 -19.822 -13.374 1.00 63.88 134 ASN A C 1
ATOM 1075 O O . ASN A 1 134 ? 1.425 -20.662 -12.933 1.00 63.88 134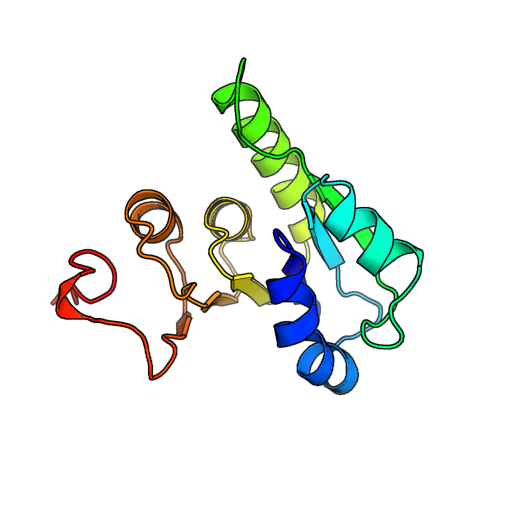 ASN A O 1
ATOM 1079 N N . LEU A 1 135 ? 0.909 -18.518 -13.347 1.00 57.72 135 LEU A N 1
ATOM 1080 C CA . LEU A 1 135 ? 2.175 -17.970 -12.895 1.00 57.72 135 LEU A CA 1
ATOM 1081 C C . LEU A 1 135 ? 2.189 -17.663 -11.386 1.00 57.72 135 LEU A C 1
ATOM 1083 O O . LEU A 1 135 ? 3.247 -17.351 -10.835 1.00 57.72 135 LEU A O 1
ATOM 1087 N N . CYS A 1 136 ? 1.058 -17.780 -10.670 1.00 56.31 136 CYS A N 1
ATOM 1088 C CA . CYS A 1 136 ? 0.976 -17.398 -9.257 1.00 56.31 136 CYS A CA 1
ATOM 1089 C C . CYS A 1 136 ? 0.475 -18.502 -8.314 1.00 56.31 136 CYS A C 1
ATOM 1091 O O . CYS A 1 136 ? -0.691 -18.576 -7.929 1.00 56.31 136 CYS A O 1
ATOM 1093 N N . LYS A 1 137 ? 1.423 -19.295 -7.805 1.00 61.28 137 LYS A N 1
ATOM 1094 C CA . LYS A 1 137 ? 1.146 -20.410 -6.885 1.00 61.28 137 LYS A CA 1
ATOM 1095 C C . LYS A 1 137 ? 0.656 -19.992 -5.484 1.00 61.28 137 LYS A C 1
ATOM 1097 O O . LYS A 1 137 ? 0.055 -20.806 -4.798 1.00 61.28 137 LYS A O 1
ATOM 1102 N N . TYR A 1 138 ? 0.925 -18.764 -5.025 1.00 62.72 138 TYR A N 1
ATOM 1103 C CA . TYR A 1 138 ? 0.715 -18.361 -3.619 1.00 62.72 138 TYR A CA 1
ATOM 1104 C C . TYR A 1 138 ? -0.609 -17.640 -3.337 1.00 62.72 138 TYR A C 1
ATOM 1106 O O . TYR A 1 138 ? -1.057 -17.655 -2.195 1.00 62.72 138 TYR A O 1
ATOM 1114 N N . LEU A 1 139 ? -1.212 -16.988 -4.336 1.00 57.97 139 LEU A N 1
ATOM 1115 C CA . LEU A 1 139 ? -2.469 -16.248 -4.155 1.00 57.97 139 LEU A CA 1
ATOM 1116 C C . LEU A 1 139 ? -3.700 -17.155 -4.178 1.00 57.97 139 LEU A C 1
ATOM 1118 O O . LEU A 1 139 ? -4.673 -16.879 -3.487 1.00 57.97 139 LEU A O 1
ATOM 1122 N N . LEU A 1 140 ? -3.643 -18.233 -4.962 1.00 63.00 140 LEU A N 1
ATOM 1123 C CA . LEU A 1 140 ? -4.789 -19.097 -5.255 1.00 63.00 140 LEU A CA 1
ATOM 1124 C C . LEU A 1 140 ? -4.819 -20.386 -4.424 1.00 63.00 140 LEU A C 1
ATOM 1126 O O . LEU A 1 140 ? -5.733 -21.195 -4.566 1.00 63.00 140 LEU A O 1
ATOM 1130 N N . GLN A 1 141 ? -3.847 -20.588 -3.531 1.00 56.53 141 GLN A N 1
ATOM 1131 C CA . GLN A 1 141 ? -3.900 -21.690 -2.575 1.00 56.53 141 GLN A CA 1
ATOM 1132 C C . GLN A 1 141 ? -4.935 -21.372 -1.496 1.00 56.53 141 GLN A C 1
ATOM 1134 O O . GLN A 1 141 ? -4.622 -20.765 -0.470 1.00 56.53 141 GLN A O 1
ATOM 11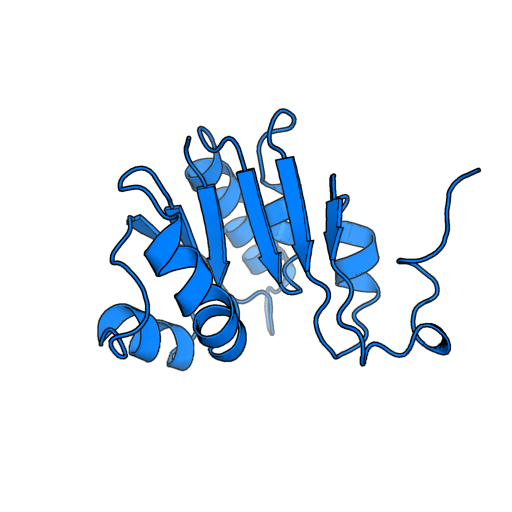39 N N . LYS A 1 142 ? -6.180 -21.810 -1.718 1.00 43.16 142 LYS A N 1
ATOM 1140 C CA . LYS A 1 142 ? -7.129 -22.015 -0.622 1.00 43.16 142 LYS A CA 1
ATOM 1141 C C . LYS A 1 142 ? -6.441 -22.904 0.414 1.00 43.16 142 LYS A C 1
ATOM 1143 O O . LYS A 1 142 ? -6.060 -24.031 0.103 1.00 43.16 142 LYS A O 1
ATOM 1148 N N . LYS A 1 143 ? -6.307 -22.419 1.650 1.00 42.06 143 LYS A N 1
ATOM 1149 C CA . LYS A 1 143 ? -6.291 -23.352 2.775 1.00 42.06 143 LYS A CA 1
ATOM 1150 C C . LYS A 1 143 ? -7.695 -23.943 2.841 1.00 42.06 143 LYS A C 1
ATOM 1152 O O . LYS A 1 143 ? -8.641 -23.195 3.082 1.00 42.06 143 LYS A O 1
ATOM 1157 N N . ALA A 1 144 ? -7.795 -25.226 2.500 1.00 38.00 144 ALA A N 1
ATOM 1158 C CA . ALA A 1 144 ? -8.900 -26.067 2.938 1.00 38.00 144 ALA A CA 1
ATOM 1159 C C . ALA A 1 144 ? -8.925 -26.112 4.472 1.00 38.00 144 ALA A C 1
ATOM 1161 O O . ALA A 1 144 ? -7.824 -26.013 5.073 1.00 38.00 144 ALA A O 1
#

pLDDT: mean 85.96, std 12.34, range [38.0, 97.12]

Radius of gyration: 14.7 Å; Cα contacts (8 Å, |Δi|>4): 263; chains: 1; bounding box: 38×45×31 Å

Secondary structure (DSSP, 8-state):
--EEEEE-SHHHHHHHHHHHHHH--TT-EEEEE--HHHHHHHHTT-SSS---EEEEE----STTHHHHHHHHHHHHHHHTTT-SEEEEES-HHHHHHS-TTSEEEEEPPSS--HHHHHHH--SEEE--TT--GGG-TTTS----

Foldseek 3Di:
DEEEEEAEDPVSCVVCQVVQVVDPDQNYEYEYEPDPSRCCCLVVVPVGHDDYHYDYAYDLDDPPSVVSLVRRLVSLLVRQVPGQEYADELAQSSLVSHDPNHQYEYEYDLDDDQPSLVRNPGPYYHYDPNRDPVVYPRNPDDPD

Sequence (144 aa):
MAIGWVIDHPAHARLLAPIMREISETNDVIIACDREEVRKMLENCDGHLPRRKTVWVPRPVGKKRLMKAYNRYRLSKKALKNVDKVIAIGAAIELRAAPKKSQRFYITDTEINHVAHRLAKPSDVIIPNHFDANLCKYLLQKKA

Solvent-accessible surface area (backbone atoms only — not comparable to full-atom values): 8082 Å² total; per-residue (Å²): 131,26,40,29,40,45,33,74,45,59,67,48,47,64,68,42,14,67,56,42,63,75,72,61,53,83,76,21,34,34,42,31,33,63,40,72,67,38,44,52,47,66,73,69,41,80,83,48,61,71,92,55,53,71,45,78,28,56,62,60,57,73,84,62,25,67,61,32,42,50,51,26,34,55,52,41,29,64,71,28,61,79,32,51,33,36,45,24,56,60,49,19,57,54,50,64,26,40,41,89,88,31,47,25,40,35,33,56,51,88,64,88,48,71,68,34,58,73,50,21,75,55,77,41,79,45,73,57,92,88,51,67,65,92,75,41,79,75,79,71,60,73,81,126